Protein AF-A0A951HJE8-F1 (afdb_monomer_lite)

Foldseek 3Di:
DWDWDADPVQRWIATPVPRAIDHPPDDADWDFDDADPVVRDTDIDHPPDDRPDDPPDPPPDPPPVPPPPPPDDDPPDDPDDDPDD

pLDDT: mean 77.09, std 18.59, range [46.94, 98.06]

Sequence (85 aa):
DKYFRYDEARQILVGDESGETYALGQRLTLRLAEADPVTGALRFELPDQRPRGPRRAPADGAPERRMQGRRGRPANIRHQGRRRK

Structure (mmCIF, N/CA/C/O backbone):
data_AF-A0A951HJE8-F1
#
_entry.id   AF-A0A951HJE8-F1
#
loop_
_atom_site.group_PDB
_atom_site.id
_atom_site.type_symbol
_atom_site.label_atom_id
_atom_site.label_alt_id
_atom_site.label_comp_id
_atom_site.label_asym_id
_atom_site.label_entity_id
_atom_site.label_seq_id
_atom_site.pdbx_PDB_ins_code
_atom_site.Cartn_x
_atom_site.Cartn_y
_atom_site.Cartn_z
_atom_site.occupancy
_atom_site.B_iso_or_equiv
_atom_site.auth_seq_id
_atom_site.auth_comp_id
_atom_site.auth_asym_id
_atom_site.auth_atom_id
_atom_site.pdbx_PDB_model_num
ATOM 1 N N . ASP A 1 1 ? 11.226 -8.359 13.847 1.00 75.00 1 ASP A N 1
ATOM 2 C CA . ASP A 1 1 ? 10.060 -8.538 12.957 1.00 75.00 1 ASP A CA 1
ATOM 3 C C . ASP A 1 1 ? 8.865 -7.763 13.474 1.00 75.00 1 ASP A C 1
ATOM 5 O O . ASP A 1 1 ? 8.812 -7.499 14.667 1.00 75.00 1 ASP A O 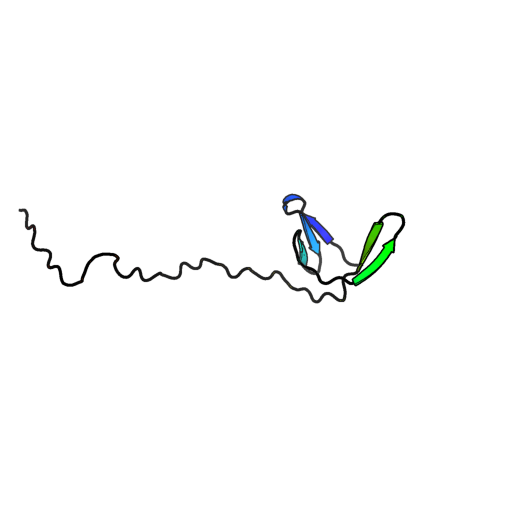1
ATOM 9 N N . LYS A 1 2 ? 7.955 -7.341 12.589 1.00 83.12 2 LYS A N 1
ATOM 10 C CA . LYS A 1 2 ? 6.720 -6.625 12.952 1.00 83.12 2 LYS A CA 1
ATOM 11 C C . LYS A 1 2 ? 5.517 -7.507 12.624 1.00 83.12 2 LYS A C 1
ATOM 13 O O . LYS A 1 2 ? 5.475 -8.079 11.536 1.00 83.12 2 LYS A O 1
ATOM 18 N N . TYR A 1 3 ? 4.539 -7.567 13.524 1.00 92.56 3 TYR A N 1
ATOM 19 C CA . TYR A 1 3 ? 3.296 -8.316 13.327 1.00 92.56 3 TYR A CA 1
ATOM 20 C C . TYR A 1 3 ? 2.126 -7.382 13.010 1.00 92.56 3 TYR A C 1
ATOM 22 O O . TYR A 1 3 ? 1.983 -6.315 13.609 1.00 92.56 3 TYR A O 1
ATOM 30 N N . PHE A 1 4 ? 1.279 -7.806 12.071 1.00 93.69 4 PHE A N 1
ATOM 31 C CA . PHE A 1 4 ? 0.076 -7.089 11.659 1.00 93.69 4 PHE A CA 1
ATOM 32 C C . PHE A 1 4 ? -1.123 -8.033 11.667 1.00 93.69 4 PHE A C 1
ATOM 34 O O . PHE A 1 4 ? -1.050 -9.142 11.137 1.00 93.69 4 PHE A O 1
ATOM 41 N N . ARG A 1 5 ? -2.243 -7.573 12.226 1.00 95.88 5 ARG A N 1
ATOM 42 C CA . ARG A 1 5 ? -3.530 -8.267 12.198 1.00 95.88 5 ARG A CA 1
ATOM 43 C C . ARG A 1 5 ? -4.404 -7.696 11.088 1.00 95.88 5 ARG A C 1
ATOM 45 O O . ARG A 1 5 ? -4.539 -6.479 10.967 1.00 95.88 5 ARG A O 1
ATOM 52 N N . TYR A 1 6 ? -5.031 -8.572 10.312 1.00 96.31 6 TYR A N 1
ATOM 53 C CA . TYR A 1 6 ? -6.022 -8.181 9.314 1.00 96.31 6 TYR A CA 1
ATOM 54 C C . TYR A 1 6 ? -7.424 -8.126 9.933 1.00 96.31 6 TYR A C 1
ATOM 56 O O . TYR A 1 6 ? -7.862 -9.072 10.589 1.00 96.31 6 TYR A O 1
ATOM 64 N N . ASP A 1 7 ? -8.115 -7.003 9.747 1.00 95.44 7 ASP A N 1
ATOM 65 C CA . ASP A 1 7 ? -9.532 -6.825 10.065 1.00 95.44 7 ASP A CA 1
ATOM 66 C C . ASP A 1 7 ? -10.316 -6.855 8.749 1.00 95.44 7 ASP A C 1
ATOM 68 O O . ASP A 1 7 ? -10.297 -5.897 7.973 1.00 95.44 7 ASP A O 1
ATOM 72 N N . GLU A 1 8 ? -10.962 -7.992 8.490 1.00 95.56 8 GLU A N 1
ATOM 73 C CA . GLU A 1 8 ? -11.662 -8.288 7.239 1.00 95.56 8 GLU A CA 1
ATOM 74 C C . GLU A 1 8 ? -12.871 -7.374 7.013 1.00 95.56 8 GLU A C 1
ATOM 76 O O . GLU A 1 8 ? -13.054 -6.854 5.914 1.00 95.56 8 GLU A O 1
ATOM 81 N N . ALA A 1 9 ? -13.653 -7.102 8.064 1.00 95.62 9 ALA A N 1
ATOM 82 C CA . ALA A 1 9 ? -14.860 -6.281 7.971 1.00 95.62 9 ALA A CA 1
ATOM 83 C C . ALA A 1 9 ? -14.548 -4.843 7.537 1.00 95.62 9 ALA A C 1
ATOM 85 O O . ALA A 1 9 ? -15.336 -4.207 6.837 1.00 95.62 9 ALA A O 1
ATOM 86 N N . ARG A 1 10 ? -13.394 -4.322 7.963 1.00 93.50 10 ARG A N 1
ATOM 87 C CA . ARG A 1 10 ? -12.932 -2.968 7.629 1.00 93.50 10 ARG A CA 1
ATOM 88 C C . ARG A 1 10 ? -11.920 -2.951 6.484 1.00 93.50 10 ARG A C 1
ATOM 90 O O . ARG A 1 10 ? -11.578 -1.868 6.015 1.00 93.50 10 ARG A O 1
ATOM 97 N N . GLN A 1 11 ? -11.447 -4.121 6.058 1.00 95.62 11 GLN A N 1
ATOM 98 C CA . GLN A 1 11 ? -10.375 -4.312 5.084 1.00 95.62 11 GLN A CA 1
ATOM 99 C C . GLN A 1 11 ? -9.124 -3.482 5.420 1.00 95.62 11 GLN A C 1
ATOM 101 O O . GLN A 1 11 ? -8.601 -2.739 4.585 1.00 95.62 11 GLN A O 1
ATOM 106 N N . ILE A 1 12 ? -8.652 -3.596 6.666 1.00 96.88 12 ILE A N 1
ATOM 107 C CA . ILE A 1 12 ? -7.475 -2.869 7.168 1.00 96.88 12 ILE A CA 1
ATOM 108 C C . ILE A 1 12 ? -6.445 -3.812 7.798 1.00 96.88 12 ILE A C 1
ATOM 110 O O . ILE A 1 12 ? -6.795 -4.852 8.353 1.00 96.88 12 ILE A O 1
ATOM 114 N N . LEU A 1 13 ? -5.173 -3.415 7.760 1.00 95.12 13 LEU A N 1
ATOM 115 C CA . LEU A 1 13 ? -4.090 -4.035 8.530 1.00 95.12 13 LEU A CA 1
ATOM 116 C C . LEU A 1 13 ? -3.767 -3.165 9.742 1.00 95.12 13 LEU A C 1
ATOM 118 O O . LEU A 1 13 ? -3.589 -1.960 9.584 1.00 95.12 13 LEU A O 1
ATOM 122 N N . VAL A 1 14 ? -3.667 -3.769 10.925 1.00 94.38 14 VAL A N 1
ATOM 123 C CA . VAL A 1 14 ? -3.346 -3.087 12.187 1.00 94.38 14 VAL A CA 1
ATOM 124 C C . VAL A 1 14 ? -2.083 -3.697 12.784 1.00 94.38 14 VAL A C 1
ATOM 126 O O . VAL A 1 14 ? -2.036 -4.902 13.016 1.00 94.38 14 VAL A O 1
ATOM 129 N N . GLY A 1 15 ? -1.058 -2.881 13.018 1.00 93.69 15 GLY A N 1
ATOM 130 C CA . GLY A 1 15 ? 0.175 -3.291 13.684 1.00 93.69 15 GLY A CA 1
ATOM 131 C C . GLY A 1 15 ? -0.093 -3.616 15.146 1.00 93.69 15 GLY A C 1
ATOM 132 O O . GLY A 1 15 ? -0.691 -2.801 15.847 1.00 93.69 15 GLY A O 1
ATOM 133 N N . ASP A 1 16 ? 0.341 -4.792 15.590 1.00 89.81 16 ASP A N 1
ATOM 134 C CA . ASP A 1 16 ? 0.019 -5.312 16.924 1.00 89.81 16 ASP A CA 1
ATOM 135 C C . ASP A 1 16 ? 0.665 -4.465 18.034 1.00 89.81 16 ASP A C 1
ATOM 137 O O . ASP A 1 16 ? -0.003 -4.004 18.955 1.00 89.81 16 ASP A O 1
ATOM 141 N N . GLU A 1 17 ? 1.953 -4.152 17.873 1.00 88.94 17 G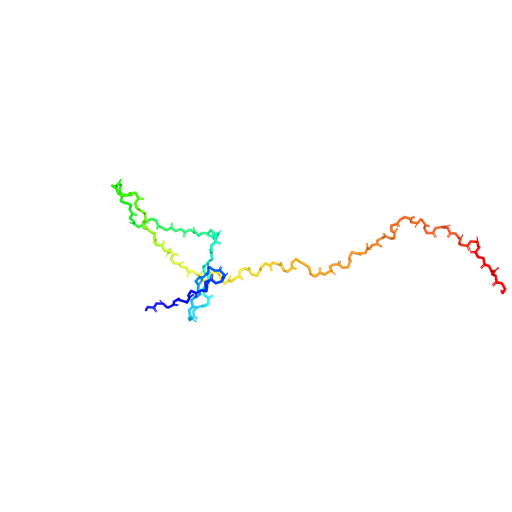LU A N 1
ATOM 142 C CA . GLU A 1 17 ? 2.713 -3.343 18.833 1.00 88.94 17 GLU A CA 1
ATOM 143 C C . GLU A 1 17 ? 2.612 -1.835 18.558 1.00 88.94 17 GLU A C 1
ATOM 145 O O . GLU A 1 17 ? 2.580 -1.024 19.482 1.00 88.94 17 GLU A O 1
ATOM 150 N N . SER A 1 18 ? 2.585 -1.430 17.283 1.00 87.25 18 SER A N 1
ATOM 151 C CA . SER A 1 18 ? 2.653 -0.014 16.895 1.00 87.25 18 SER A CA 1
ATOM 152 C C . SER A 1 18 ? 1.289 0.676 16.824 1.00 87.25 18 SER A C 1
ATOM 154 O O . SER A 1 18 ? 1.225 1.907 16.838 1.00 87.25 18 SER A O 1
ATOM 156 N N . GLY A 1 19 ? 0.198 -0.086 16.681 1.00 88.94 19 GLY A N 1
ATOM 157 C CA . GLY A 1 19 ? -1.131 0.444 16.366 1.00 88.94 19 GLY A CA 1
ATOM 158 C C . GLY A 1 19 ? -1.234 1.097 14.979 1.00 88.94 19 GLY A C 1
ATOM 159 O O . GLY A 1 19 ? -2.260 1.703 14.656 1.00 88.94 19 GLY A O 1
ATOM 160 N N . GLU A 1 20 ? -0.188 1.006 14.146 1.00 88.06 20 GLU A N 1
ATOM 161 C CA . GLU A 1 20 ? -0.195 1.536 12.780 1.00 88.06 20 GLU A CA 1
ATOM 162 C C . GLU A 1 20 ? -1.302 0.868 11.974 1.00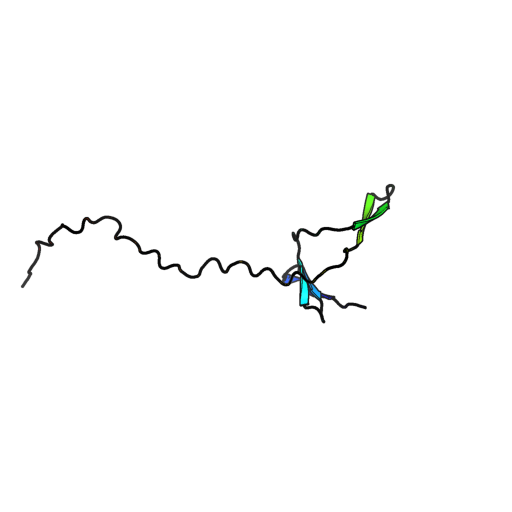 88.06 20 GLU A C 1
ATOM 164 O O . GLU A 1 20 ? -1.428 -0.351 11.972 1.00 88.06 20 GLU A O 1
ATOM 169 N N . THR A 1 21 ? -2.116 1.666 11.289 1.00 92.12 21 THR A N 1
ATOM 170 C CA . THR A 1 21 ? -3.230 1.151 10.497 1.00 92.12 21 THR A CA 1
ATOM 171 C C . THR A 1 21 ? -3.035 1.500 9.031 1.00 92.12 21 THR A C 1
ATOM 173 O O . THR A 1 21 ? -2.831 2.669 8.698 1.00 92.12 21 THR A O 1
ATOM 176 N N . TYR A 1 22 ? -3.157 0.497 8.166 1.00 92.81 22 TYR A N 1
ATOM 177 C CA . TYR A 1 22 ? -3.183 0.654 6.716 1.00 92.81 22 TYR A CA 1
ATOM 178 C C . TYR A 1 22 ? -4.567 0.290 6.202 1.00 92.81 22 TYR A C 1
ATOM 180 O O . TYR A 1 22 ? -5.036 -0.827 6.420 1.00 92.81 22 TYR A O 1
ATOM 188 N N . ALA A 1 23 ? -5.218 1.238 5.535 1.00 94.25 23 ALA A N 1
ATOM 189 C CA . ALA A 1 23 ? -6.569 1.072 5.014 1.00 94.25 23 ALA A CA 1
ATOM 190 C C . ALA A 1 23 ? -6.618 1.207 3.491 1.00 94.25 23 ALA A C 1
ATOM 192 O O . ALA A 1 23 ? -5.797 1.899 2.881 1.00 94.25 23 ALA A O 1
ATOM 193 N N . LEU A 1 24 ? -7.626 0.591 2.872 1.00 92.06 24 LEU A N 1
ATOM 194 C CA . LEU A 1 24 ? -7.900 0.793 1.452 1.00 92.06 24 LEU A CA 1
ATOM 195 C C . LEU A 1 24 ? -8.186 2.273 1.147 1.00 92.06 24 LEU A C 1
ATOM 197 O O . LEU A 1 24 ? -8.821 2.984 1.924 1.00 92.06 24 LEU A O 1
ATOM 201 N N . GLY A 1 25 ? -7.683 2.748 0.006 1.00 92.81 25 GLY A N 1
ATOM 202 C CA . GLY A 1 25 ? -7.801 4.149 -0.420 1.00 92.81 25 GLY A CA 1
ATOM 203 C C . GLY A 1 25 ? -6.818 5.116 0.253 1.00 92.81 25 GLY A C 1
ATOM 204 O O . GLY A 1 25 ? -6.750 6.287 -0.131 1.00 92.81 25 GLY A O 1
ATOM 205 N N . GLN A 1 26 ? -6.018 4.655 1.220 1.00 91.56 26 GLN A N 1
ATOM 206 C CA . GLN A 1 26 ? -4.978 5.473 1.832 1.00 91.56 26 GLN A CA 1
ATOM 207 C C . GLN A 1 26 ? -3.886 5.816 0.813 1.00 91.56 26 GLN A C 1
ATOM 209 O O . GLN A 1 26 ? -3.295 4.947 0.177 1.00 91.56 26 GLN A O 1
ATOM 214 N N . ARG A 1 27 ? -3.580 7.109 0.682 1.00 92.12 27 ARG A N 1
ATOM 215 C CA . ARG A 1 27 ? -2.453 7.572 -0.134 1.00 92.12 27 ARG A CA 1
ATOM 216 C C . ARG A 1 27 ? -1.153 7.388 0.642 1.00 92.12 27 ARG A C 1
ATOM 218 O O . ARG A 1 27 ? -0.983 7.992 1.702 1.00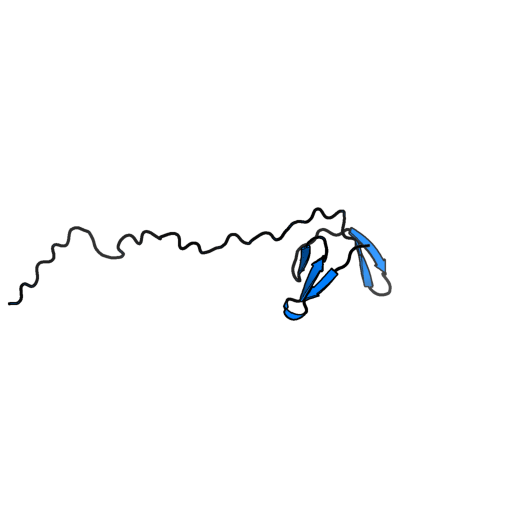 92.12 27 ARG A O 1
ATOM 225 N N . LEU A 1 28 ? -0.248 6.586 0.092 1.00 90.44 28 LEU A N 1
ATOM 226 C CA . LEU A 1 28 ? 1.074 6.312 0.648 1.00 90.44 28 LEU A CA 1
ATOM 227 C C . LEU A 1 28 ? 2.149 6.713 -0.358 1.00 90.44 28 LEU A C 1
ATOM 229 O O . LEU A 1 28 ? 2.029 6.434 -1.549 1.00 90.44 28 LEU A O 1
ATOM 233 N N . THR A 1 29 ? 3.206 7.350 0.134 1.00 92.25 29 THR A N 1
ATOM 234 C CA . THR A 1 29 ? 4.429 7.532 -0.646 1.00 92.25 29 THR A CA 1
ATOM 235 C C . THR A 1 29 ? 5.252 6.264 -0.506 1.00 92.25 29 THR A C 1
ATOM 237 O O . THR A 1 29 ? 5.652 5.916 0.603 1.00 92.25 29 THR A O 1
ATOM 240 N N . LEU A 1 30 ? 5.476 5.577 -1.620 1.00 93.19 30 LEU A N 1
ATOM 241 C CA . LEU A 1 30 ? 6.166 4.293 -1.673 1.00 93.19 30 LEU A CA 1
ATOM 242 C C . LEU A 1 30 ? 7.405 4.394 -2.549 1.00 93.19 30 LEU A C 1
ATOM 244 O O . LEU A 1 30 ? 7.469 5.224 -3.457 1.00 93.19 30 LEU A O 1
ATOM 248 N N . ARG A 1 31 ? 8.366 3.508 -2.301 1.00 94.25 31 ARG A N 1
ATOM 249 C CA . ARG A 1 31 ? 9.491 3.296 -3.206 1.00 94.25 31 ARG A CA 1
ATOM 250 C C . ARG A 1 31 ? 9.191 2.092 -4.092 1.00 94.25 31 ARG A C 1
ATOM 252 O O . ARG A 1 31 ? 8.787 1.050 -3.587 1.00 94.25 31 ARG A O 1
ATOM 259 N N . LEU A 1 32 ? 9.411 2.225 -5.399 1.00 96.62 32 LEU A N 1
ATOM 260 C CA . LEU A 1 32 ? 9.421 1.081 -6.309 1.00 96.62 32 LEU A CA 1
ATOM 261 C C . LEU A 1 32 ? 10.720 0.298 -6.089 1.00 96.62 32 LEU A C 1
ATOM 263 O O . LEU A 1 32 ? 11.807 0.853 -6.260 1.00 96.62 32 LEU A O 1
ATOM 267 N N . ALA A 1 33 ? 10.592 -0.957 -5.672 1.00 96.25 33 ALA A N 1
ATOM 268 C CA . ALA A 1 33 ? 11.721 -1.842 -5.411 1.00 96.25 33 ALA A CA 1
ATOM 269 C C . ALA A 1 33 ? 12.076 -2.670 -6.651 1.00 96.25 33 ALA A C 1
ATOM 271 O O . ALA A 1 33 ? 13.245 -2.776 -7.007 1.00 96.25 33 ALA A O 1
ATOM 272 N N . GLU A 1 34 ? 11.066 -3.208 -7.336 1.00 97.12 34 GLU A N 1
ATOM 273 C CA . GLU A 1 34 ? 11.248 -4.066 -8.506 1.00 97.12 34 GLU A CA 1
ATOM 274 C C . GLU A 1 34 ? 10.076 -3.905 -9.479 1.00 97.12 34 GLU A C 1
ATOM 276 O O . GLU A 1 34 ? 8.933 -3.703 -9.057 1.00 97.12 34 GLU A O 1
ATOM 281 N N . ALA A 1 35 ? 10.367 -4.014 -10.776 1.00 98.06 35 ALA A N 1
ATOM 282 C CA . ALA A 1 35 ? 9.376 -4.050 -11.842 1.00 98.06 35 ALA A CA 1
ATOM 283 C C . ALA A 1 35 ? 9.702 -5.193 -12.809 1.00 98.06 35 ALA A C 1
ATOM 285 O O . ALA A 1 35 ? 10.781 -5.206 -13.402 1.00 98.06 35 ALA A O 1
ATOM 286 N N . ASP A 1 36 ? 8.764 -6.125 -12.970 1.00 98.00 36 ASP A N 1
ATOM 287 C CA . ASP A 1 36 ? 8.864 -7.226 -13.925 1.00 98.00 36 ASP A CA 1
ATOM 288 C C . ASP A 1 36 ? 8.122 -6.843 -15.218 1.00 98.00 36 ASP A C 1
ATOM 290 O O . ASP A 1 36 ? 6.889 -6.767 -15.222 1.00 98.00 36 ASP A O 1
ATOM 294 N N . PRO A 1 37 ? 8.838 -6.594 -16.329 1.00 96.81 37 PRO A N 1
ATOM 295 C CA . PRO A 1 37 ? 8.216 -6.190 -17.584 1.00 96.81 37 PRO A CA 1
ATOM 296 C C . PRO A 1 37 ? 7.499 -7.336 -18.310 1.00 96.81 37 PRO A C 1
ATOM 298 O O . PRO A 1 37 ? 6.689 -7.067 -19.193 1.00 96.81 37 PRO A O 1
ATOM 301 N N . VAL A 1 38 ? 7.794 -8.597 -17.979 1.00 97.44 38 VAL A N 1
ATOM 302 C CA . VAL A 1 38 ? 7.197 -9.768 -18.634 1.00 97.44 38 VAL A CA 1
ATOM 303 C C . VAL A 1 38 ? 5.824 -10.057 -18.038 1.00 97.44 38 VAL A C 1
ATOM 305 O O . VAL A 1 38 ? 4.866 -10.275 -18.776 1.00 97.44 38 VAL A O 1
ATOM 308 N N . THR A 1 39 ? 5.715 -10.035 -16.708 1.00 97.38 39 THR A N 1
ATOM 309 C CA . THR A 1 39 ? 4.442 -10.282 -16.005 1.00 97.38 39 THR A CA 1
ATOM 310 C C . THR A 1 39 ? 3.640 -9.008 -15.739 1.00 97.38 39 THR A C 1
ATOM 312 O O . THR A 1 39 ? 2.438 -9.081 -15.487 1.00 97.38 39 THR A O 1
ATOM 315 N N . GLY A 1 40 ? 4.286 -7.839 -15.782 1.00 97.06 40 GLY A N 1
ATOM 316 C CA . GLY A 1 40 ? 3.696 -6.558 -15.391 1.00 97.06 40 GLY A CA 1
ATOM 317 C C . GLY A 1 40 ? 3.606 -6.355 -13.874 1.00 97.06 40 GLY A C 1
ATOM 318 O O . GLY A 1 40 ? 2.920 -5.436 -13.422 1.00 97.06 40 GLY A O 1
ATOM 319 N N . ALA A 1 41 ? 4.259 -7.201 -13.072 1.00 97.56 41 ALA A N 1
ATOM 320 C CA . ALA A 1 41 ? 4.243 -7.093 -11.618 1.00 97.56 41 ALA A CA 1
ATOM 321 C C . ALA A 1 41 ? 5.137 -5.947 -11.113 1.00 97.56 41 ALA A C 1
ATOM 323 O O . ALA A 1 41 ? 6.228 -5.703 -11.628 1.00 97.56 41 ALA A O 1
ATOM 324 N N . LEU A 1 42 ? 4.690 -5.272 -10.050 1.00 97.44 42 LEU A N 1
ATOM 325 C CA . LEU A 1 42 ? 5.429 -4.203 -9.374 1.00 97.44 42 LEU A CA 1
ATOM 326 C C . LEU A 1 42 ? 5.532 -4.516 -7.881 1.00 97.44 42 LEU A C 1
ATOM 328 O O . LEU A 1 42 ? 4.518 -4.778 -7.229 1.00 97.44 42 LEU A O 1
ATOM 332 N N . ARG A 1 43 ? 6.743 -4.455 -7.324 1.00 96.38 43 ARG A N 1
ATOM 333 C CA . ARG A 1 43 ? 6.985 -4.610 -5.882 1.00 96.38 43 ARG A CA 1
ATOM 334 C C . ARG A 1 43 ? 7.385 -3.276 -5.281 1.00 96.38 43 ARG A C 1
ATOM 336 O O . ARG A 1 43 ? 8.248 -2.575 -5.808 1.00 96.38 43 ARG A O 1
ATOM 343 N N . PHE A 1 44 ? 6.774 -2.947 -4.151 1.00 95.56 44 PHE A N 1
ATOM 344 C CA . PHE A 1 44 ? 6.984 -1.684 -3.458 1.00 95.56 44 PHE A CA 1
ATOM 345 C C . PHE A 1 44 ? 7.498 -1.907 -2.045 1.00 95.56 44 PHE A C 1
ATOM 347 O O . PHE A 1 44 ? 7.137 -2.877 -1.381 1.00 95.56 44 PHE A O 1
ATOM 354 N N . GLU A 1 45 ? 8.286 -0.951 -1.576 1.00 93.31 45 GLU A N 1
ATOM 355 C CA . GLU A 1 45 ? 8.740 -0.855 -0.197 1.00 93.31 45 GLU A CA 1
ATOM 356 C C . GLU A 1 45 ? 8.173 0.407 0.454 1.00 93.31 45 GLU A C 1
ATOM 358 O O . GLU A 1 45 ? 7.996 1.449 -0.188 1.00 93.31 45 GLU A O 1
ATOM 363 N N . LEU A 1 46 ? 7.894 0.305 1.751 1.00 90.06 46 LEU A N 1
ATOM 364 C CA . LEU A 1 46 ? 7.486 1.418 2.599 1.00 90.06 46 LEU A CA 1
ATOM 365 C C . LEU A 1 46 ? 8.748 2.166 3.074 1.00 90.06 46 LEU A C 1
ATOM 367 O O . LEU A 1 46 ? 9.463 1.628 3.922 1.00 90.06 46 LEU A O 1
ATOM 371 N N . PRO A 1 47 ? 9.055 3.379 2.573 1.00 79.88 47 PRO A N 1
ATOM 372 C CA . PRO A 1 47 ? 10.184 4.144 3.083 1.00 79.88 47 PRO A CA 1
ATOM 373 C C . PRO A 1 47 ? 9.874 4.631 4.502 1.00 79.88 47 PRO A C 1
ATOM 375 O O . PRO A 1 47 ? 8.811 5.204 4.736 1.00 79.88 47 PRO A O 1
ATOM 378 N N . ASP A 1 48 ? 10.809 4.355 5.413 1.00 65.19 48 ASP A N 1
ATOM 379 C CA . ASP A 1 48 ? 10.914 4.804 6.809 1.00 65.19 48 ASP A CA 1
ATOM 380 C C . ASP A 1 48 ? 9.651 5.491 7.367 1.00 65.19 48 ASP A C 1
ATOM 382 O O . ASP A 1 48 ? 9.484 6.717 7.339 1.00 65.19 48 ASP A O 1
ATOM 386 N N . GLN A 1 49 ? 8.693 4.678 7.815 1.00 60.44 49 GLN A N 1
ATOM 387 C CA . GLN A 1 49 ? 7.432 5.188 8.334 1.00 60.44 49 GLN A CA 1
ATOM 388 C C . GLN A 1 49 ? 7.604 5.671 9.772 1.00 60.44 49 GLN A C 1
ATOM 390 O O . GLN A 1 49 ? 7.685 4.887 10.714 1.00 60.44 49 GLN A O 1
ATOM 395 N N . ARG A 1 50 ? 7.570 6.994 9.959 1.00 54.03 50 ARG A N 1
ATOM 396 C CA . ARG A 1 50 ? 7.052 7.548 11.213 1.00 54.03 50 ARG A CA 1
ATOM 397 C C . ARG A 1 50 ? 5.560 7.212 11.273 1.00 54.03 50 ARG A C 1
ATOM 399 O O . ARG A 1 50 ? 4.863 7.553 10.312 1.00 54.03 50 ARG A O 1
ATOM 406 N N . PRO A 1 51 ? 5.048 6.626 12.369 1.00 49.62 51 PRO A N 1
ATOM 407 C CA . PRO A 1 51 ? 3.631 6.337 12.506 1.00 49.62 51 PRO A CA 1
ATOM 408 C C . PRO A 1 51 ? 2.860 7.650 12.385 1.00 49.62 51 PRO A C 1
ATOM 410 O O . PRO A 1 51 ? 2.817 8.469 13.307 1.00 49.62 51 PRO A O 1
ATOM 413 N N . ARG A 1 52 ? 2.228 7.881 11.230 1.00 53.69 52 ARG A N 1
ATOM 414 C CA . ARG A 1 52 ? 1.107 8.811 11.162 1.00 53.69 52 ARG A CA 1
ATOM 415 C C . ARG A 1 52 ? -0.038 8.081 11.840 1.00 53.69 52 ARG A C 1
ATOM 417 O O . ARG A 1 52 ? -0.820 7.398 11.187 1.00 53.69 52 ARG A O 1
ATOM 424 N N . GLY A 1 53 ? -0.088 8.214 13.168 1.00 52.94 53 GLY A N 1
ATOM 425 C CA . GLY A 1 53 ? -1.247 7.829 13.960 1.00 52.94 53 GLY A CA 1
ATOM 426 C C . GLY A 1 53 ? -2.519 8.367 13.303 1.00 52.94 53 GLY A C 1
ATOM 427 O O . GLY A 1 53 ? -2.446 9.342 12.540 1.00 52.94 53 GLY A O 1
ATOM 428 N N . PRO A 1 54 ? -3.673 7.726 13.546 1.00 49.62 54 PRO A N 1
ATOM 429 C CA . PRO A 1 54 ? -4.902 8.050 12.848 1.00 49.62 54 PRO A CA 1
ATOM 430 C C . PRO A 1 54 ? -5.098 9.558 12.917 1.00 49.62 54 PRO A C 1
ATOM 432 O O . PRO A 1 54 ? -5.212 10.132 14.004 1.00 49.62 54 PRO A O 1
ATOM 435 N N . ARG A 1 55 ? -5.095 10.217 11.750 1.00 52.97 55 ARG A N 1
ATOM 436 C CA . ARG A 1 55 ? -5.682 11.545 11.637 1.00 52.97 55 ARG A CA 1
ATOM 437 C C . ARG A 1 55 ? -7.122 11.327 12.061 1.00 52.97 55 ARG A C 1
ATOM 439 O O . ARG A 1 55 ? -7.933 10.882 11.256 1.00 52.97 55 ARG A O 1
ATOM 446 N N . ARG A 1 56 ? -7.410 11.564 13.346 1.00 49.53 56 ARG A N 1
ATOM 447 C CA . ARG A 1 56 ? -8.762 11.837 13.805 1.00 49.53 56 ARG A CA 1
ATOM 448 C C . ARG A 1 56 ? -9.271 12.836 12.783 1.00 49.53 56 ARG A C 1
ATOM 450 O O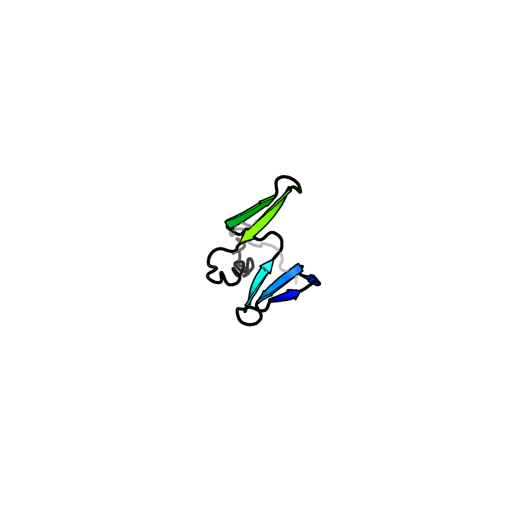 . ARG A 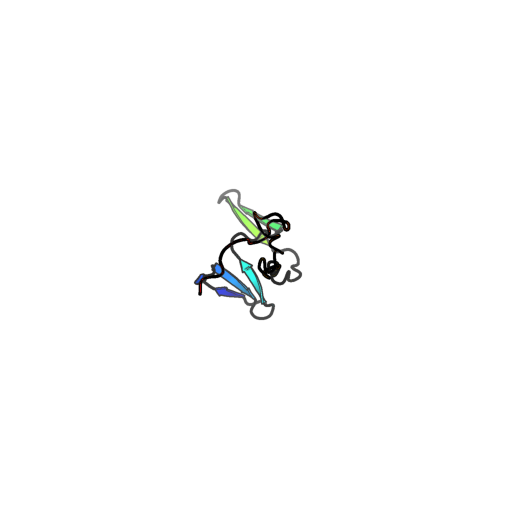1 56 ? -8.692 13.918 12.654 1.00 49.53 56 ARG A O 1
ATOM 457 N N . ALA A 1 57 ? -10.264 12.432 11.996 1.00 54.72 57 ALA A N 1
ATOM 458 C CA . ALA A 1 57 ? -11.087 13.412 11.323 1.00 54.72 57 ALA A CA 1
ATOM 459 C C . ALA A 1 57 ? -11.401 14.475 12.389 1.00 54.72 57 ALA A C 1
ATOM 461 O O . ALA A 1 57 ? -11.668 14.087 13.540 1.00 54.72 57 ALA A O 1
ATOM 462 N N . PRO A 1 58 ? -11.299 15.783 12.091 1.00 46.94 58 PRO A N 1
ATOM 463 C CA . PRO A 1 58 ? -11.972 16.725 12.960 1.00 46.94 58 PRO A CA 1
ATOM 464 C C . PRO A 1 58 ? -13.388 16.176 13.103 1.00 46.94 58 PRO A C 1
ATOM 466 O O . PRO A 1 58 ? -13.993 15.761 12.116 1.00 46.94 58 PRO A O 1
ATOM 469 N N . ALA A 1 59 ? -13.835 16.007 14.342 1.00 50.28 59 ALA A N 1
ATOM 470 C CA . ALA A 1 59 ? -15.200 15.619 14.608 1.00 50.28 59 ALA A CA 1
ATOM 471 C C . ALA A 1 59 ? -16.072 16.757 14.064 1.00 50.28 59 ALA A C 1
ATOM 473 O O . ALA A 1 59 ? -16.348 17.730 14.763 1.00 50.28 59 ALA A O 1
ATOM 474 N N . ASP A 1 60 ? -16.416 16.675 12.781 1.00 52.22 60 ASP A N 1
ATOM 475 C CA . ASP A 1 60 ? -17.411 17.509 12.140 1.00 52.22 60 ASP A CA 1
ATOM 476 C C . ASP A 1 60 ? -18.726 17.176 12.831 1.00 52.22 60 ASP A C 1
ATOM 478 O O . ASP A 1 60 ? -19.354 16.151 12.568 1.00 52.22 60 ASP A O 1
ATOM 482 N N . GLY A 1 61 ? -19.093 18.017 13.795 1.00 50.41 61 GLY A N 1
ATOM 483 C CA . GLY A 1 61 ? -20.341 17.869 14.527 1.00 50.41 61 GLY A CA 1
ATOM 484 C C . GLY A 1 61 ? -20.246 17.985 16.041 1.00 50.41 61 GLY A C 1
ATOM 485 O O . GLY A 1 61 ? -21.080 17.408 16.732 1.00 50.41 61 GLY A O 1
ATOM 486 N N . ALA A 1 62 ? -19.347 18.806 16.592 1.00 51.59 62 ALA A N 1
ATOM 487 C CA . ALA A 1 62 ? -19.853 19.644 17.678 1.00 51.59 62 ALA A CA 1
ATOM 488 C C . ALA A 1 62 ? -21.020 20.443 17.069 1.00 51.59 62 ALA A C 1
ATOM 490 O O . ALA A 1 62 ? -20.805 21.079 16.032 1.00 51.59 62 ALA A O 1
ATOM 491 N N . PRO A 1 63 ? -22.253 20.403 17.610 1.00 50.97 63 PRO A N 1
ATOM 492 C CA . PRO A 1 63 ? -23.273 21.329 17.168 1.00 50.97 63 PRO A CA 1
ATOM 493 C C . PRO A 1 63 ? -22.803 22.701 17.635 1.00 50.97 63 PRO A C 1
ATOM 495 O O . PRO A 1 63 ? -23.094 23.141 18.748 1.00 50.97 63 PRO A O 1
ATOM 498 N N . GLU A 1 64 ? -22.024 23.364 16.783 1.00 56.25 64 GLU A N 1
ATOM 499 C CA . GLU A 1 64 ? -21.868 24.798 16.812 1.00 56.25 64 GLU A CA 1
ATOM 500 C C . GLU A 1 64 ? -23.292 25.311 16.916 1.00 56.25 64 GLU A C 1
ATOM 502 O O . GLU A 1 64 ? -24.132 25.044 16.047 1.00 56.25 64 GLU A O 1
ATOM 507 N N . ARG A 1 65 ? -23.610 25.907 18.066 1.00 59.66 65 ARG A N 1
ATOM 508 C CA . ARG A 1 65 ? -24.886 26.555 18.297 1.00 59.66 65 ARG A CA 1
ATOM 509 C C . ARG A 1 65 ? -24.969 27.637 17.240 1.00 59.66 65 ARG A C 1
ATOM 511 O O . ARG A 1 65 ? -24.549 28.765 17.472 1.00 59.66 65 ARG A O 1
ATOM 518 N N . ARG A 1 66 ? -25.496 27.279 16.067 1.00 55.53 66 ARG A N 1
ATOM 519 C CA . ARG A 1 66 ? -25.921 28.221 15.052 1.00 55.53 66 ARG A CA 1
ATOM 520 C C . ARG A 1 66 ? -26.917 29.065 15.800 1.00 55.53 66 ARG A C 1
ATOM 522 O O . ARG A 1 66 ? -28.020 28.603 16.102 1.00 55.53 66 ARG A O 1
ATOM 529 N N . MET A 1 67 ? -26.481 30.261 16.176 1.00 60.66 67 MET A N 1
ATOM 530 C CA . MET A 1 67 ? -27.359 31.315 16.612 1.00 60.66 67 MET A CA 1
ATOM 531 C C . MET A 1 67 ? -28.279 31.523 15.419 1.00 60.66 67 MET A C 1
ATOM 533 O O . MET A 1 67 ? -27.947 32.212 14.459 1.00 60.66 67 MET A O 1
ATOM 537 N N . GLN A 1 68 ? -29.389 30.789 15.418 1.00 58.91 68 GLN A N 1
ATOM 538 C CA . GLN A 1 68 ? -30.469 30.957 14.478 1.00 58.91 68 GLN A CA 1
ATOM 539 C C . GLN A 1 68 ? -31.027 32.325 14.827 1.00 58.91 68 GLN A C 1
ATOM 541 O O . GLN A 1 68 ? -31.935 32.455 15.648 1.00 58.91 68 GLN A O 1
ATOM 546 N N . GLY A 1 69 ? -30.415 33.363 14.249 1.00 58.94 69 GLY A N 1
ATOM 547 C CA . GLY A 1 69 ? -31.038 34.662 14.118 1.00 58.94 69 GLY A CA 1
ATOM 548 C C . GLY A 1 69 ? -32.450 34.378 13.641 1.00 58.94 69 GLY A C 1
ATOM 549 O O . GLY A 1 69 ? -32.628 33.668 12.649 1.00 58.94 69 GLY A O 1
ATOM 550 N N . ARG A 1 70 ? -33.428 34.785 14.457 1.00 60.72 70 ARG A N 1
ATOM 551 C CA . ARG A 1 70 ? -34.840 34.423 14.323 1.00 60.72 70 ARG A CA 1
ATOM 552 C C . ARG A 1 70 ? -35.248 34.599 12.866 1.00 60.72 70 ARG A C 1
ATOM 554 O O . ARG A 1 70 ? -35.403 35.725 12.395 1.00 60.72 70 ARG A O 1
ATOM 561 N N . ARG A 1 71 ? -35.355 33.489 12.134 1.00 59.34 71 ARG A N 1
ATOM 562 C CA . ARG A 1 71 ? -35.667 33.529 10.711 1.00 59.34 71 ARG A CA 1
ATOM 563 C C . ARG A 1 71 ? -37.113 34.009 10.594 1.00 59.34 71 ARG A C 1
ATOM 565 O O . ARG A 1 71 ? -38.028 33.316 11.023 1.00 59.34 71 ARG A O 1
ATOM 572 N N . GLY A 1 72 ? -37.294 35.217 10.063 1.00 61.34 72 GLY A N 1
ATOM 573 C CA . GLY A 1 72 ? -38.577 35.670 9.526 1.00 61.34 72 GLY A CA 1
ATOM 574 C C . GLY A 1 72 ? -39.438 36.604 10.377 1.00 61.34 72 GLY A C 1
ATOM 575 O O . GLY A 1 72 ? -40.589 36.805 10.005 1.00 61.34 72 GLY A O 1
ATOM 576 N N . ARG A 1 73 ? -38.951 37.220 11.468 1.00 61.22 73 ARG A N 1
ATOM 577 C CA . ARG A 1 73 ? -39.749 38.268 12.135 1.00 61.22 73 ARG A CA 1
ATOM 578 C C . ARG A 1 73 ? -38.939 39.480 12.600 1.00 61.22 73 ARG A C 1
ATOM 580 O O . ARG A 1 73 ? -38.100 39.324 13.488 1.00 61.22 73 ARG A O 1
ATOM 587 N N . PRO A 1 74 ? -39.229 40.694 12.092 1.00 68.75 74 PRO A N 1
ATOM 588 C CA . PRO A 1 74 ? -38.654 41.914 12.644 1.00 68.75 74 PRO A CA 1
ATOM 589 C C . PRO A 1 74 ? -39.131 42.118 14.089 1.00 68.75 74 PRO A C 1
ATOM 591 O O . PRO A 1 74 ? -40.301 41.898 14.416 1.00 68.75 74 PRO A O 1
ATOM 594 N N . ALA A 1 75 ? -38.220 42.556 14.962 1.00 63.38 75 ALA A N 1
ATOM 595 C CA . ALA A 1 75 ? -38.436 42.684 16.407 1.00 63.38 75 ALA A CA 1
ATOM 596 C C . ALA A 1 75 ? -39.545 43.683 16.805 1.00 63.38 75 ALA A C 1
ATOM 598 O O . ALA A 1 75 ? -39.929 43.733 17.970 1.00 63.38 75 ALA A O 1
ATOM 599 N N . ASN A 1 76 ? -40.085 44.447 15.849 1.00 64.06 76 ASN A N 1
ATOM 600 C CA . ASN A 1 76 ? -41.001 45.558 16.102 1.00 64.06 76 ASN A CA 1
ATOM 601 C C . ASN A 1 76 ? -42.497 45.226 15.913 1.00 64.06 76 ASN A C 1
ATOM 603 O O . ASN A 1 76 ? -43.344 46.116 15.950 1.00 64.06 76 ASN A O 1
ATOM 607 N N . ILE A 1 77 ? -42.862 43.954 15.710 1.00 66.62 77 ILE A N 1
ATOM 608 C CA . ILE A 1 77 ? -44.279 43.559 15.633 1.00 66.62 77 ILE A CA 1
ATOM 609 C C . ILE A 1 77 ? -44.816 43.349 17.051 1.00 66.62 77 ILE A C 1
ATOM 611 O O . ILE A 1 77 ? -44.588 42.296 17.656 1.00 66.62 77 ILE A O 1
ATOM 615 N N . ARG A 1 78 ? -45.560 44.330 17.571 1.00 65.69 78 ARG A N 1
ATOM 616 C CA . ARG A 1 78 ? -46.341 44.196 18.810 1.00 65.69 78 ARG A CA 1
ATOM 617 C C . ARG A 1 78 ? -47.444 43.158 18.591 1.00 65.69 78 ARG A C 1
ATOM 619 O O . ARG A 1 78 ? -48.264 43.303 17.691 1.00 65.69 78 ARG A O 1
ATOM 626 N N . HIS A 1 79 ? -47.474 42.109 19.410 1.00 63.00 79 HIS A N 1
ATOM 627 C CA . HIS A 1 79 ? -48.596 41.172 19.446 1.00 63.00 79 HIS A CA 1
ATOM 628 C C . HIS A 1 79 ? -49.829 41.879 20.017 1.00 63.00 79 HIS A C 1
ATOM 630 O O . HIS A 1 79 ? -50.032 41.894 21.227 1.00 63.00 79 HIS A O 1
ATOM 636 N N . GLN A 1 80 ? -50.643 42.487 19.159 1.00 66.00 80 GLN A N 1
ATOM 637 C CA . GLN A 1 80 ? -51.989 42.903 19.536 1.00 66.00 80 GLN A CA 1
ATOM 638 C C . GLN A 1 80 ? -52.980 41.828 19.089 1.00 66.00 80 GLN A C 1
ATOM 640 O O . GLN A 1 80 ? -53.297 41.697 17.913 1.00 66.00 80 GLN A O 1
ATOM 645 N N . GLY A 1 81 ? -53.426 41.026 20.052 1.00 56.94 81 GLY A N 1
ATOM 646 C CA . GLY A 1 81 ? -54.395 39.945 19.872 1.00 56.94 81 GLY A CA 1
ATOM 647 C C . GLY A 1 81 ? -53.902 38.709 20.619 1.00 56.94 81 GLY A C 1
ATOM 648 O O . GLY A 1 81 ? -52.837 38.197 20.315 1.00 56.94 81 GLY A O 1
ATOM 649 N N . ARG A 1 82 ? -54.569 38.177 21.639 1.00 54.94 82 ARG A N 1
ATOM 650 C CA . ARG A 1 82 ? -55.979 38.240 22.026 1.00 54.94 82 ARG A CA 1
ATOM 651 C C . ARG A 1 82 ? -55.995 37.989 23.540 1.00 54.94 82 ARG A C 1
ATOM 653 O O . ARG A 1 82 ? -55.568 36.922 23.968 1.00 54.94 82 ARG A O 1
ATOM 660 N N . ARG A 1 83 ? -56.504 38.918 24.355 1.00 59.12 83 ARG A N 1
ATOM 661 C CA . ARG A 1 83 ? -57.101 38.506 25.633 1.00 59.12 83 ARG A CA 1
ATOM 662 C C . ARG A 1 83 ? -58.395 37.793 25.257 1.00 59.12 83 ARG A C 1
ATOM 664 O O . ARG A 1 83 ? -59.286 38.419 24.684 1.00 59.12 83 ARG A O 1
ATOM 671 N N . ARG A 1 84 ? -58.482 36.493 25.513 1.00 57.62 84 ARG A N 1
ATOM 672 C CA . ARG A 1 84 ? -59.776 35.828 25.656 1.00 57.62 84 ARG A CA 1
ATOM 673 C C . ARG A 1 84 ? -59.902 35.363 27.099 1.00 57.62 84 ARG A C 1
ATOM 675 O O . ARG A 1 84 ? -58.916 34.943 27.697 1.00 57.62 84 ARG A O 1
ATOM 682 N N . LYS A 1 85 ? -61.097 35.647 27.599 1.00 50.44 85 LYS A N 1
ATOM 683 C CA . LYS A 1 85 ? -61.615 35.506 28.953 1.00 50.44 85 LYS A CA 1
ATOM 684 C C . LYS A 1 85 ? -61.708 34.039 29.345 1.00 50.44 85 LYS A C 1
ATOM 686 O O . LYS A 1 85 ? -61.942 33.234 28.415 1.00 50.44 85 LYS A O 1
#

Secondary structure (DSSP, 8-state):
---EEEETTTTEEEETTT--EEETT-----EEEEE-TTT--EEEE--------------TTS--------TT--TT---------

Radius of gyration: 28.48 Å; chains: 1; bounding box: 73×56×48 Å